Protein AF-A0A7S2BYJ6-F1 (afdb_monomer_lite)

Radius of gyration: 19.98 Å; chains: 1; bounding box: 46×33×55 Å

Organism: NCBI:txid327968

Secondary structure (DSSP, 8-state):
------------TTSS-STT----TTPPP--HHHHHHHT-------HHHHHHH-TTHHHHHHHHHHHHHHTTSSPPPPEEEEEEGGGHHHHHHHHHTTTSSSSEEEEEPP---GGG---

pLDDT: mean 81.28, std 13.58, range [45.84, 95.88]

Foldseek 3Di:
DDPDDDDDDPPQDQQAPPPPDDDGPPDDDDDVCCCPVVVDDDDDDDPVVVCVVPVPVVVVVVVVVVVCQVVVVDPPFDEPEEAEPVPVVVLVVVVVVPPPDPGDRYYDYPPDPCVPVPD

Structure (mmCIF, N/CA/C/O backbone):
data_AF-A0A7S2BYJ6-F1
#
_entry.id   AF-A0A7S2BYJ6-F1
#
loop_
_atom_site.group_PDB
_atom_site.id
_atom_site.type_symbol
_atom_site.label_atom_id
_atom_site.label_alt_id
_atom_site.label_comp_id
_atom_site.label_asym_id
_atom_site.label_entity_id
_atom_site.label_seq_id
_atom_site.pdbx_PDB_ins_code
_atom_site.Cartn_x
_atom_site.Cartn_y
_atom_site.Cartn_z
_atom_site.occupancy
_atom_site.B_iso_or_equiv
_atom_site.auth_seq_id
_atom_site.auth_comp_id
_atom_site.auth_asym_id
_atom_site.auth_atom_id
_atom_site.pdbx_PDB_model_num
ATOM 1 N N . GLY A 1 1 ? 24.596 12.640 -3.334 1.00 46.88 1 GLY A N 1
ATOM 2 C CA . GLY A 1 1 ? 23.524 12.196 -4.245 1.00 46.88 1 GLY A CA 1
ATOM 3 C C . GLY A 1 1 ? 22.526 11.370 -3.468 1.00 46.88 1 GLY A C 1
ATOM 4 O O . GLY A 1 1 ? 22.864 10.262 -3.075 1.00 46.88 1 GLY A O 1
ATOM 5 N N . GLY A 1 2 ? 21.348 11.919 -3.169 1.00 48.69 2 GLY A N 1
ATOM 6 C CA . GLY A 1 2 ? 20.303 11.180 -2.461 1.00 48.69 2 GLY A CA 1
ATOM 7 C C . GLY A 1 2 ? 19.632 10.180 -3.398 1.00 48.69 2 GLY A C 1
ATOM 8 O O . GLY A 1 2 ? 19.121 10.569 -4.445 1.00 48.69 2 GLY A O 1
ATOM 9 N N . ARG A 1 3 ? 19.629 8.895 -3.035 1.00 62.75 3 ARG A N 1
ATOM 10 C CA . ARG A 1 3 ? 18.754 7.894 -3.656 1.00 62.75 3 ARG A CA 1
ATOM 11 C C . ARG A 1 3 ? 17.354 8.099 -3.084 1.00 62.75 3 ARG A C 1
ATOM 13 O O . ARG A 1 3 ? 17.004 7.501 -2.073 1.00 62.75 3 ARG A O 1
ATOM 20 N N . LEU A 1 4 ? 16.594 9.016 -3.674 1.00 70.25 4 LEU A N 1
ATOM 21 C CA . LEU A 1 4 ? 15.208 9.243 -3.282 1.00 70.25 4 LEU A CA 1
ATOM 22 C C . LEU A 1 4 ? 14.350 8.105 -3.841 1.00 70.25 4 LEU A C 1
ATOM 24 O O . LEU A 1 4 ? 14.286 7.909 -5.054 1.00 70.25 4 LEU A O 1
ATOM 28 N N . LEU A 1 5 ? 13.700 7.354 -2.955 1.00 73.88 5 LEU A N 1
ATOM 29 C CA . LEU A 1 5 ? 12.648 6.417 -3.326 1.00 73.88 5 LEU A CA 1
ATOM 30 C C . LEU A 1 5 ? 11.315 7.161 -3.264 1.00 73.88 5 LEU A C 1
ATOM 32 O O . LEU A 1 5 ? 10.837 7.494 -2.182 1.00 73.88 5 LEU A O 1
ATOM 36 N N . ILE A 1 6 ? 10.715 7.416 -4.423 1.00 73.19 6 ILE A N 1
ATOM 37 C CA . ILE A 1 6 ? 9.359 7.958 -4.499 1.00 73.19 6 ILE A CA 1
ATOM 38 C C . ILE A 1 6 ? 8.403 6.774 -4.586 1.00 73.19 6 ILE A C 1
ATOM 40 O O . ILE A 1 6 ? 8.357 6.071 -5.595 1.00 73.19 6 ILE A O 1
ATOM 44 N N . VAL A 1 7 ? 7.642 6.551 -3.518 1.00 68.12 7 VAL A N 1
ATOM 45 C CA . VAL A 1 7 ? 6.585 5.539 -3.491 1.00 68.12 7 VAL A CA 1
ATOM 46 C C . VAL A 1 7 ? 5.271 6.223 -3.840 1.00 68.12 7 VAL A C 1
ATOM 48 O O . VAL A 1 7 ? 4.691 6.935 -3.027 1.00 68.12 7 VAL A O 1
ATOM 51 N N . GLY A 1 8 ? 4.812 6.026 -5.072 1.00 65.12 8 GLY A N 1
ATOM 52 C CA . GLY A 1 8 ? 3.487 6.450 -5.505 1.00 65.12 8 GLY A CA 1
ATOM 53 C C . GLY A 1 8 ? 2.508 5.286 -5.444 1.00 65.12 8 GLY A C 1
ATOM 54 O O . GLY A 1 8 ? 2.798 4.200 -5.947 1.00 65.12 8 GLY A O 1
ATOM 55 N N . TRP A 1 9 ? 1.320 5.513 -4.886 1.00 62.22 9 TRP A N 1
ATOM 56 C CA . TRP A 1 9 ? 0.195 4.625 -5.154 1.00 62.22 9 TRP A CA 1
ATOM 57 C C . TRP A 1 9 ? -0.348 5.004 -6.530 1.00 62.22 9 TRP A C 1
ATOM 59 O O . TRP A 1 9 ? -1.031 6.013 -6.682 1.00 62.22 9 TRP A O 1
ATOM 69 N N . ALA A 1 10 ? -0.054 4.201 -7.552 1.00 52.38 10 ALA A N 1
ATOM 70 C CA . ALA A 1 10 ? -0.825 4.266 -8.783 1.00 52.38 10 ALA A CA 1
ATOM 71 C C . ALA A 1 10 ? -2.214 3.723 -8.451 1.00 52.38 10 ALA A C 1
ATOM 73 O O . ALA A 1 10 ? -2.434 2.511 -8.449 1.00 52.38 10 ALA A O 1
ATOM 74 N N . ALA A 1 11 ? -3.146 4.596 -8.065 1.00 54.97 11 ALA A N 1
ATOM 75 C CA . ALA A 1 11 ? -4.541 4.247 -8.218 1.00 54.97 11 ALA A CA 1
ATOM 76 C C . ALA A 1 11 ? -4.678 3.964 -9.716 1.00 54.97 11 ALA A C 1
ATOM 78 O O . ALA A 1 11 ? -4.522 4.859 -10.542 1.00 54.97 11 ALA A O 1
ATOM 79 N N . THR A 1 12 ? -4.877 2.700 -10.074 1.00 56.34 12 THR A N 1
ATOM 80 C CA . THR A 1 12 ? -5.095 2.290 -11.457 1.00 56.34 12 THR A CA 1
ATOM 81 C C . THR A 1 12 ? -6.579 2.078 -11.789 1.00 56.34 12 THR A C 1
ATOM 83 O O . THR A 1 12 ? -6.854 1.227 -12.644 1.00 56.34 12 THR A O 1
ATOM 86 N N . PRO A 1 13 ? -7.576 2.784 -11.185 1.00 57.06 13 PRO A N 1
ATOM 87 C CA . PRO A 1 13 ? -8.917 2.679 -11.723 1.00 57.06 13 PRO A CA 1
ATOM 88 C C . PRO A 1 13 ? -8.858 3.189 -13.167 1.00 57.06 13 PRO A C 1
ATOM 90 O O . PRO A 1 13 ? -8.310 4.251 -13.451 1.00 57.06 13 PRO A O 1
ATOM 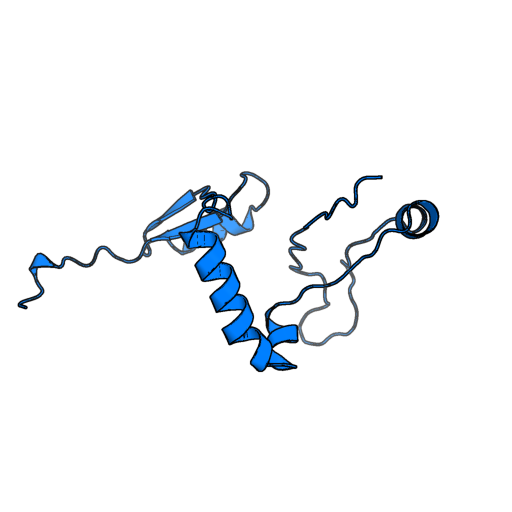93 N N . ASN A 1 14 ? -9.384 2.389 -14.091 1.00 62.09 14 ASN A N 1
ATOM 94 C CA . ASN A 1 14 ? -9.514 2.724 -15.511 1.00 62.09 14 ASN A CA 1
ATOM 95 C C . ASN A 1 14 ? -8.210 2.793 -16.335 1.00 62.09 14 ASN A C 1
ATOM 97 O O . ASN A 1 14 ? -8.253 3.310 -17.452 1.00 62.09 14 ASN A O 1
ATOM 101 N N . VAL A 1 15 ? -7.070 2.263 -15.858 1.00 69.31 15 VAL A N 1
ATOM 102 C CA . VAL A 1 15 ? -5.829 2.210 -16.670 1.00 69.31 15 VAL A CA 1
ATOM 103 C C . VAL A 1 15 ? -5.976 1.258 -17.852 1.00 69.31 15 VAL A C 1
ATOM 105 O O . VAL A 1 15 ? -5.673 1.641 -18.979 1.00 69.31 15 VAL A O 1
ATOM 108 N N . ALA A 1 16 ? -6.439 0.031 -17.606 1.00 69.25 16 ALA A N 1
ATOM 109 C CA . ALA A 1 16 ? -6.682 -0.961 -18.648 1.00 69.25 16 ALA A CA 1
ATOM 110 C C . ALA A 1 16 ? -8.071 -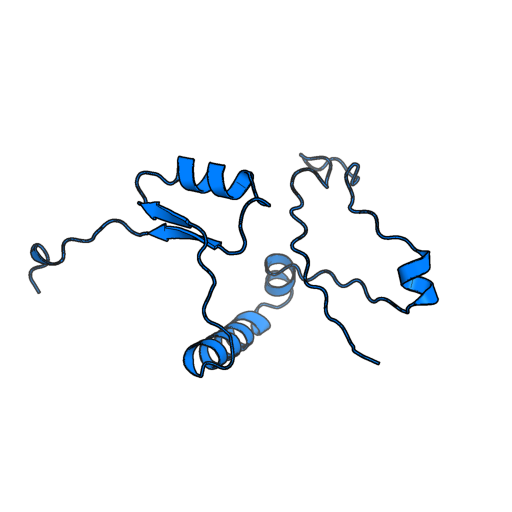0.767 -19.267 1.00 69.25 16 ALA A C 1
ATOM 112 O O . ALA A 1 16 ? -9.027 -0.424 -18.564 1.00 69.25 16 ALA A O 1
ATOM 113 N N . ARG A 1 17 ? -8.217 -1.055 -20.567 1.00 67.00 17 ARG A N 1
ATOM 114 C CA . ARG A 1 17 ? -9.554 -1.295 -21.124 1.00 67.00 17 ARG A CA 1
ATOM 115 C C . ARG A 1 17 ? -10.121 -2.534 -20.419 1.00 67.00 17 ARG A C 1
ATOM 117 O O . ARG A 1 17 ? -9.528 -3.608 -20.457 1.00 67.00 17 ARG A O 1
ATOM 124 N N . GLY A 1 18 ? -11.219 -2.367 -19.683 1.00 62.66 18 GLY A N 1
ATOM 125 C CA . GLY A 1 18 ? -11.830 -3.458 -18.918 1.00 62.66 18 GLY A CA 1
ATOM 126 C C . GLY A 1 18 ? -12.235 -4.655 -19.794 1.00 62.66 18 GLY A C 1
ATOM 127 O O . GLY A 1 18 ? -12.178 -4.604 -21.022 1.00 62.66 18 GLY A O 1
ATOM 128 N N . LYS A 1 19 ? -12.688 -5.745 -19.160 1.00 58.91 19 LYS A N 1
ATOM 129 C CA . LYS A 1 19 ? -13.237 -6.937 -19.848 1.00 58.91 19 LYS A CA 1
ATOM 130 C C . LYS A 1 19 ? -12.265 -7.621 -20.832 1.00 58.91 19 LYS A C 1
ATOM 132 O O . LYS A 1 19 ? -12.693 -8.171 -21.839 1.00 58.91 19 LYS A O 1
ATOM 137 N N . GLY A 1 20 ? -10.958 -7.579 -20.560 1.00 60.59 20 GLY A N 1
ATOM 138 C CA . GLY A 1 20 ? -9.947 -8.265 -21.381 1.00 60.59 20 GLY A CA 1
ATOM 139 C C . GLY A 1 20 ? -9.654 -7.595 -22.728 1.00 60.59 20 GLY A C 1
ATOM 140 O O . GLY A 1 20 ? -8.925 -8.149 -23.550 1.00 60.59 20 GLY A O 1
ATOM 141 N N . GLN A 1 21 ? -10.186 -6.394 -22.961 1.00 63.78 21 GLN A N 1
ATOM 142 C CA . GLN A 1 21 ? -9.832 -5.602 -24.128 1.00 63.78 21 GLN A CA 1
ATOM 143 C C . GLN A 1 21 ? -8.390 -5.106 -23.956 1.00 63.78 21 GLN A C 1
ATOM 145 O O . GLN A 1 21 ? -8.051 -4.436 -22.986 1.00 63.78 21 GLN A O 1
ATOM 150 N N . ARG A 1 22 ? -7.501 -5.484 -24.876 1.00 67.44 22 ARG A N 1
ATOM 151 C CA . ARG A 1 22 ? -6.080 -5.114 -24.809 1.00 67.44 22 ARG A CA 1
ATOM 152 C C . ARG A 1 22 ? -5.905 -3.584 -24.844 1.00 67.44 22 ARG A C 1
ATOM 154 O O . ARG A 1 22 ? -6.667 -2.876 -25.504 1.00 67.44 22 ARG A O 1
ATOM 161 N N . GLY A 1 23 ? -4.861 -3.092 -24.175 1.00 73.25 23 GLY A N 1
ATOM 162 C CA . GLY A 1 23 ? -4.450 -1.683 -24.184 1.00 73.25 23 GLY A CA 1
ATOM 163 C C . GLY A 1 23 ? -4.671 -0.946 -22.860 1.00 73.25 23 GLY A C 1
ATOM 164 O O . GLY A 1 23 ? -5.448 -1.372 -22.005 1.00 73.25 23 GLY A O 1
ATOM 165 N N . ALA A 1 24 ? -3.969 0.178 -22.708 1.00 76.25 24 ALA A N 1
ATOM 166 C CA . ALA A 1 24 ? -3.989 1.009 -21.507 1.00 76.25 24 ALA A CA 1
ATOM 167 C C . ALA A 1 24 ? -4.233 2.492 -21.865 1.00 76.25 24 ALA A C 1
ATOM 169 O O . ALA A 1 24 ? -3.287 3.280 -21.899 1.00 76.25 24 ALA A O 1
ATOM 170 N N . PRO A 1 25 ? -5.476 2.881 -22.214 1.00 75.44 25 PRO A N 1
ATOM 171 C CA . PRO A 1 25 ? -5.784 4.217 -22.736 1.00 75.44 25 PRO A CA 1
ATOM 172 C C . PRO A 1 25 ? -5.496 5.335 -21.729 1.00 75.44 25 PRO A C 1
ATOM 174 O O . PRO A 1 25 ? -5.147 6.438 -22.134 1.00 75.44 25 PRO A O 1
ATOM 177 N N . ASN A 1 26 ? -5.581 5.030 -20.432 1.00 75.38 26 ASN A N 1
ATOM 178 C CA . ASN A 1 26 ? -5.292 5.966 -19.346 1.00 75.38 26 ASN A CA 1
ATOM 179 C C . ASN A 1 26 ? -4.010 5.567 -18.603 1.00 75.38 26 ASN A C 1
ATOM 181 O O . ASN A 1 26 ? -3.939 5.653 -17.380 1.00 75.38 26 ASN A O 1
ATOM 185 N N . ALA A 1 27 ? -3.009 5.053 -19.326 1.00 77.88 27 ALA A N 1
ATOM 186 C CA . ALA A 1 27 ? -1.714 4.748 -18.734 1.00 77.88 27 ALA A CA 1
ATOM 187 C C . ALA A 1 27 ? -1.084 6.005 -18.121 1.00 77.88 27 ALA A C 1
ATOM 189 O O . ALA A 1 27 ? -1.069 7.077 -18.732 1.00 77.88 27 ALA A O 1
ATOM 190 N N . ASN A 1 28 ? -0.508 5.843 -16.930 1.00 77.38 28 ASN A N 1
ATOM 191 C CA . ASN A 1 28 ? 0.318 6.876 -16.322 1.00 77.38 28 ASN A CA 1
ATOM 192 C C . ASN A 1 28 ? 1.499 7.190 -17.249 1.00 77.38 28 ASN A C 1
ATOM 194 O O . ASN A 1 28 ? 2.185 6.282 -17.721 1.00 77.38 28 ASN A O 1
ATOM 198 N N . LYS A 1 29 ? 1.737 8.477 -17.504 1.00 81.88 29 LYS A N 1
ATOM 199 C CA . LYS A 1 29 ? 2.838 8.950 -18.349 1.00 81.88 29 LYS A CA 1
ATOM 200 C C . LYS A 1 29 ? 3.943 9.507 -17.466 1.00 81.88 29 LYS A C 1
ATOM 202 O O . LYS A 1 29 ? 3.672 10.288 -16.558 1.00 81.88 29 LYS A O 1
ATOM 207 N N . VAL A 1 30 ? 5.182 9.128 -17.755 1.00 83.19 30 VAL A N 1
ATOM 208 C CA . VAL A 1 30 ? 6.370 9.661 -17.081 1.00 83.19 30 VAL A CA 1
ATOM 209 C C . VAL A 1 30 ? 7.260 10.329 -18.130 1.00 83.19 30 VAL A C 1
ATOM 211 O O . VAL A 1 30 ? 7.481 9.727 -19.182 1.00 83.19 30 VAL A O 1
ATOM 214 N N . PRO A 1 31 ? 7.768 11.552 -17.890 1.00 87.81 31 PRO A N 1
ATOM 215 C CA . PRO A 1 31 ? 8.652 12.224 -18.836 1.00 87.81 31 PRO A CA 1
ATOM 216 C C . PRO A 1 31 ? 9.951 11.438 -19.073 1.00 87.81 31 PRO A C 1
ATOM 218 O O . PRO A 1 31 ? 10.742 11.218 -18.154 1.00 87.81 31 PRO A O 1
ATOM 221 N N . THR A 1 32 ? 10.197 11.032 -20.320 1.00 90.62 32 THR A N 1
ATOM 222 C CA . THR A 1 32 ? 11.360 10.211 -20.703 1.00 90.62 32 THR A CA 1
ATOM 223 C C . THR A 1 32 ? 12.690 10.916 -20.440 1.00 90.62 32 THR A C 1
ATOM 225 O O . THR A 1 32 ? 13.673 10.273 -20.078 1.00 90.62 32 THR A O 1
ATOM 228 N N . ASN A 1 33 ? 12.730 12.244 -20.562 1.00 92.19 33 ASN A N 1
ATOM 229 C CA . ASN A 1 33 ? 13.921 13.033 -20.256 1.00 92.19 33 ASN A CA 1
ATOM 230 C C . ASN A 1 33 ? 14.349 12.886 -18.788 1.00 92.19 33 ASN A C 1
ATOM 232 O O . ASN A 1 33 ? 15.541 12.785 -18.524 1.00 92.19 33 ASN A O 1
ATOM 236 N N . LEU A 1 34 ? 13.411 12.808 -17.838 1.00 85.69 34 LEU A N 1
ATOM 237 C CA . LEU A 1 34 ? 13.742 12.572 -16.431 1.00 85.69 34 LEU A CA 1
ATOM 238 C C . LEU A 1 34 ? 14.328 11.174 -16.232 1.00 85.69 34 LEU A C 1
ATOM 240 O O . LEU A 1 34 ? 15.320 11.027 -15.524 1.00 85.69 34 LEU A O 1
ATOM 244 N N . VAL A 1 35 ? 13.771 10.164 -16.904 1.00 89.12 35 VAL A N 1
ATOM 245 C CA . VAL A 1 35 ? 14.302 8.794 -16.863 1.00 89.12 35 VAL A CA 1
ATOM 246 C C . VAL A 1 35 ? 15.740 8.753 -17.374 1.00 89.12 35 VAL A C 1
ATOM 248 O O . VAL A 1 35 ? 16.614 8.251 -16.675 1.00 89.12 35 VAL A O 1
ATOM 251 N N . MET A 1 36 ? 16.009 9.341 -18.542 1.00 91.88 36 MET A N 1
ATOM 252 C CA . MET A 1 36 ? 17.330 9.279 -19.174 1.00 91.88 36 MET A CA 1
ATOM 253 C C . MET A 1 36 ? 18.354 10.206 -18.511 1.00 91.88 36 MET A C 1
ATOM 255 O O . MET A 1 36 ? 19.437 9.769 -18.140 1.00 91.88 36 MET A O 1
ATOM 259 N N . MET A 1 37 ? 18.022 11.486 -18.327 1.00 91.50 37 MET A N 1
ATOM 260 C CA . MET A 1 37 ? 18.981 12.492 -17.853 1.00 91.50 37 MET A CA 1
ATOM 261 C C . MET A 1 37 ? 19.259 12.393 -16.353 1.00 91.50 37 MET A C 1
ATOM 263 O O . MET A 1 37 ? 20.311 12.840 -15.901 1.00 91.50 37 MET A O 1
ATOM 267 N N . LYS A 1 38 ? 18.310 11.871 -15.561 1.00 86.94 38 LYS A N 1
ATOM 268 C CA . LYS A 1 38 ? 18.476 11.682 -14.109 1.00 86.94 38 LYS A CA 1
ATOM 269 C C . LYS A 1 38 ? 18.660 10.219 -13.710 1.00 86.94 38 LYS A C 1
ATOM 271 O O . LYS A 1 38 ? 18.817 9.956 -12.522 1.00 86.94 38 LYS A O 1
ATOM 276 N N . GLY A 1 39 ? 18.656 9.290 -14.671 1.00 87.00 39 GLY A N 1
ATOM 277 C CA . GLY A 1 39 ? 18.824 7.860 -14.410 1.00 87.00 39 GLY A CA 1
ATOM 278 C C . GLY A 1 39 ? 17.751 7.302 -13.474 1.00 87.00 39 GLY A C 1
ATOM 279 O O . GLY A 1 39 ? 18.075 6.577 -12.537 1.00 87.00 39 GLY A O 1
ATOM 280 N N . LEU A 1 40 ? 16.481 7.686 -13.659 1.00 86.81 40 LEU A N 1
ATOM 281 C CA . LEU A 1 40 ? 15.398 7.205 -12.793 1.00 86.81 40 LEU A CA 1
ATOM 282 C C . LEU A 1 40 ? 15.058 5.747 -13.105 1.00 86.81 40 LEU A C 1
ATOM 284 O O . LEU A 1 40 ? 14.865 5.375 -14.259 1.00 86.81 40 LEU A O 1
ATOM 288 N N . HIS A 1 41 ? 14.909 4.937 -12.059 1.00 87.12 41 HIS A N 1
ATOM 289 C CA . HIS A 1 41 ? 14.433 3.561 -12.170 1.00 87.12 41 HIS A CA 1
ATOM 290 C C . HIS A 1 41 ? 12.942 3.516 -11.829 1.00 87.12 41 HIS A C 1
ATOM 292 O O . HIS A 1 41 ? 12.542 3.902 -10.731 1.00 87.12 41 HIS A O 1
ATOM 298 N N . ILE A 1 42 ? 12.120 3.022 -12.756 1.00 85.00 42 ILE A N 1
ATOM 299 C CA . ILE A 1 42 ? 10.682 2.830 -12.544 1.00 85.00 42 ILE A CA 1
ATOM 300 C C . ILE A 1 42 ? 10.437 1.339 -12.336 1.00 85.00 42 ILE A C 1
ATOM 302 O O . ILE A 1 42 ? 10.626 0.541 -13.250 1.00 85.00 42 ILE A O 1
ATOM 306 N N . ILE A 1 43 ? 10.026 0.964 -11.125 1.00 85.19 43 ILE A N 1
ATOM 307 C CA . ILE A 1 43 ? 9.823 -0.433 -10.732 1.00 85.19 43 ILE A CA 1
ATOM 308 C C . ILE A 1 43 ? 8.372 -0.613 -10.290 1.00 85.19 43 ILE A C 1
ATOM 310 O O . ILE A 1 43 ? 7.898 0.075 -9.388 1.00 85.19 43 ILE A O 1
ATOM 314 N N . GLY A 1 44 ? 7.664 -1.555 -10.913 1.00 82.06 44 GLY A N 1
ATOM 315 C CA . GLY A 1 44 ? 6.360 -2.000 -10.427 1.00 82.06 44 GLY A CA 1
ATOM 316 C C . GLY A 1 44 ? 6.521 -2.944 -9.234 1.00 82.06 44 GLY A C 1
ATOM 317 O O . GLY A 1 44 ? 7.305 -3.885 -9.303 1.00 82.06 44 GLY A O 1
ATOM 318 N N . CYS A 1 45 ? 5.754 -2.732 -8.161 1.00 83.12 45 CYS A N 1
ATOM 319 C CA . CYS A 1 45 ? 5.745 -3.615 -6.985 1.00 83.12 45 CYS A CA 1
ATOM 320 C C . CYS A 1 45 ? 4.333 -4.169 -6.683 1.00 83.12 45 CYS A C 1
ATOM 322 O O . CYS A 1 45 ? 3.739 -3.852 -5.651 1.00 83.12 45 CYS A O 1
ATOM 324 N N . PRO A 1 46 ? 3.732 -4.966 -7.589 1.00 83.44 46 PRO A N 1
ATOM 325 C CA . PRO A 1 46 ? 2.430 -5.579 -7.348 1.00 83.44 46 PRO A CA 1
ATOM 326 C C . PRO A 1 46 ? 2.551 -6.725 -6.337 1.00 83.44 46 PRO A C 1
ATOM 328 O O . PRO A 1 46 ? 3.125 -7.776 -6.641 1.00 83.44 46 PRO A O 1
ATOM 331 N N . ALA A 1 47 ? 1.970 -6.544 -5.149 1.00 85.12 47 ALA A N 1
ATOM 332 C CA . ALA A 1 47 ? 2.015 -7.546 -4.085 1.00 85.12 47 ALA A CA 1
ATOM 333 C C . ALA A 1 47 ? 1.438 -8.897 -4.544 1.00 85.12 47 ALA A C 1
ATOM 335 O O . ALA A 1 47 ? 2.147 -9.894 -4.498 1.00 85.12 47 ALA A O 1
ATOM 336 N N . VAL A 1 48 ? 0.208 -8.911 -5.075 1.00 85.06 48 VAL A N 1
ATOM 337 C CA . VAL A 1 48 ? -0.497 -10.144 -5.489 1.00 85.06 48 VAL A CA 1
ATOM 338 C C . VAL A 1 48 ? 0.251 -10.910 -6.580 1.00 85.06 48 VAL A C 1
ATOM 340 O O . VAL A 1 48 ? 0.366 -12.129 -6.513 1.00 85.06 48 VAL A O 1
ATOM 343 N N . ILE A 1 49 ? 0.778 -10.208 -7.585 1.00 84.56 49 ILE A N 1
ATOM 344 C CA . ILE A 1 49 ? 1.517 -10.849 -8.679 1.00 84.56 49 ILE A CA 1
ATOM 345 C C . ILE A 1 49 ? 2.792 -11.485 -8.118 1.00 84.56 49 ILE A C 1
ATOM 347 O O . ILE A 1 49 ? 3.023 -12.673 -8.325 1.00 84.56 49 ILE A O 1
ATOM 351 N N . SER A 1 50 ? 3.570 -10.727 -7.338 1.00 86.69 50 SER A N 1
ATOM 352 C CA . SER A 1 50 ? 4.829 -11.211 -6.755 1.00 86.69 50 SER A CA 1
ATOM 353 C C . SER A 1 50 ? 4.620 -12.456 -5.891 1.00 86.69 50 SER A C 1
ATOM 355 O O . SER A 1 50 ? 5.366 -13.421 -6.011 1.00 86.69 50 SER A O 1
ATOM 357 N N . THR A 1 51 ? 3.584 -12.457 -5.049 1.00 91.25 51 THR A N 1
ATOM 358 C CA . THR A 1 51 ? 3.294 -13.575 -4.138 1.00 91.25 51 THR A CA 1
ATOM 359 C C . THR A 1 51 ? 2.657 -14.774 -4.835 1.00 91.25 51 THR A C 1
ATOM 361 O O . THR A 1 51 ? 2.717 -15.882 -4.307 1.00 91.25 51 THR A O 1
ATOM 364 N N . THR A 1 52 ? 2.061 -14.582 -6.016 1.00 91.81 52 THR A N 1
ATOM 365 C CA . THR A 1 52 ? 1.559 -15.685 -6.847 1.00 91.81 52 THR A CA 1
ATOM 366 C C . THR A 1 52 ? 2.710 -16.442 -7.509 1.00 91.81 52 THR A C 1
ATOM 368 O O . THR A 1 52 ? 2.689 -17.670 -7.522 1.00 91.81 52 THR A O 1
ATOM 371 N N . PHE A 1 53 ? 3.713 -15.724 -8.028 1.00 91.62 53 PHE A N 1
ATOM 372 C CA . PHE A 1 53 ? 4.891 -16.325 -8.665 1.00 91.62 53 PHE A CA 1
ATOM 373 C C . PHE A 1 53 ? 5.833 -16.994 -7.663 1.00 91.62 53 PHE A C 1
ATOM 375 O O . PHE A 1 53 ? 6.360 -18.066 -7.945 1.00 91.62 53 PHE A O 1
ATOM 382 N N . ASP A 1 54 ? 6.025 -16.387 -6.493 1.00 92.50 54 ASP A N 1
ATOM 383 C CA . ASP A 1 54 ? 6.848 -16.951 -5.430 1.00 92.50 54 ASP A CA 1
ATOM 384 C C . ASP A 1 54 ? 6.138 -16.806 -4.082 1.00 92.50 54 ASP A C 1
ATOM 386 O O . ASP A 1 54 ? 6.130 -15.746 -3.454 1.00 92.50 54 ASP A O 1
ATOM 390 N N . LYS A 1 55 ? 5.541 -17.905 -3.616 1.00 93.38 55 LYS A N 1
ATOM 391 C CA . LYS A 1 55 ? 4.840 -17.944 -2.326 1.00 93.38 55 LYS A CA 1
ATOM 392 C C . LYS A 1 55 ? 5.798 -17.883 -1.133 1.00 93.38 55 LYS A C 1
ATOM 394 O O . LYS A 1 55 ? 5.380 -17.476 -0.048 1.00 93.38 55 LYS A O 1
ATOM 399 N N . SER A 1 56 ? 7.070 -18.251 -1.313 1.00 94.38 56 SER A N 1
ATOM 400 C CA . SER A 1 56 ? 8.058 -18.312 -0.227 1.00 94.38 56 SER A CA 1
ATOM 401 C C . SER A 1 56 ? 8.410 -16.930 0.334 1.00 94.38 56 SER A C 1
ATOM 403 O O . SER A 1 56 ? 8.850 -16.812 1.478 1.00 94.38 56 SER A O 1
ATOM 405 N N . ILE A 1 57 ? 8.145 -15.860 -0.424 1.00 92.69 57 ILE A N 1
ATOM 406 C CA . ILE A 1 57 ? 8.409 -14.488 0.022 1.00 92.69 57 ILE A CA 1
ATOM 407 C C . ILE A 1 57 ? 7.430 -14.013 1.101 1.00 92.69 57 ILE A C 1
ATOM 409 O O . ILE A 1 57 ? 7.763 -13.090 1.844 1.00 92.69 57 ILE A O 1
ATOM 413 N N . VAL A 1 58 ? 6.226 -14.595 1.187 1.00 92.69 58 VAL A N 1
ATOM 414 C CA . VAL A 1 58 ? 5.163 -14.103 2.079 1.00 92.69 58 VAL A CA 1
ATOM 415 C C . VAL A 1 58 ? 5.546 -14.255 3.553 1.00 92.69 58 VAL A C 1
ATOM 417 O O . VAL A 1 58 ? 5.549 -13.234 4.246 1.00 92.69 58 VAL A O 1
ATOM 420 N N . PRO A 1 59 ? 5.930 -15.451 4.052 1.00 95.50 59 PRO A N 1
ATOM 421 C CA . PRO A 1 59 ? 6.254 -15.616 5.468 1.00 95.50 59 PRO A CA 1
ATOM 422 C C . PRO A 1 59 ? 7.423 -14.731 5.903 1.00 95.50 59 PRO A C 1
ATOM 424 O O . PRO A 1 59 ? 7.359 -14.090 6.950 1.00 95.50 59 PRO A O 1
ATOM 427 N N . ARG A 1 60 ? 8.465 -14.633 5.066 1.00 93.94 60 ARG A N 1
ATOM 428 C CA . ARG A 1 60 ? 9.639 -13.797 5.340 1.00 93.94 60 ARG A CA 1
ATOM 429 C C . ARG A 1 60 ? 9.267 -12.319 5.455 1.00 93.94 60 ARG A C 1
ATOM 431 O O . ARG A 1 60 ? 9.590 -11.689 6.452 1.00 93.94 60 ARG A O 1
ATOM 438 N N . ARG A 1 61 ? 8.551 -11.773 4.466 1.00 92.94 61 ARG A N 1
ATOM 439 C CA . ARG A 1 61 ? 8.174 -10.350 4.456 1.00 92.94 61 ARG A CA 1
ATOM 440 C C . ARG A 1 61 ? 7.234 -9.994 5.603 1.00 92.94 61 ARG A C 1
ATOM 442 O O . ARG A 1 61 ? 7.375 -8.924 6.182 1.00 92.94 61 ARG A O 1
ATOM 449 N N . LEU A 1 62 ? 6.289 -10.874 5.937 1.00 94.19 62 LEU A N 1
ATOM 450 C CA . LEU A 1 62 ? 5.398 -10.657 7.078 1.00 94.19 62 LEU A CA 1
ATOM 451 C C . LEU A 1 62 ? 6.164 -10.655 8.400 1.00 94.19 62 LEU A C 1
ATOM 453 O O . LEU A 1 62 ? 5.890 -9.799 9.237 1.00 94.19 62 LEU A O 1
ATOM 457 N N . LYS A 1 63 ? 7.141 -11.556 8.568 1.00 95.88 63 LYS A N 1
ATOM 458 C CA . LYS A 1 63 ? 8.017 -11.568 9.744 1.00 95.88 63 LYS A CA 1
ATOM 459 C C . LYS A 1 63 ? 8.772 -10.245 9.886 1.00 95.88 63 LYS A C 1
ATOM 461 O O . LYS A 1 63 ? 8.700 -9.632 10.946 1.00 95.88 63 LYS A O 1
ATOM 466 N N . ASP A 1 64 ? 9.417 -9.786 8.814 1.00 94.62 64 ASP A N 1
ATOM 467 C CA . ASP A 1 64 ? 10.185 -8.535 8.816 1.00 94.62 64 ASP A CA 1
ATOM 468 C C . ASP A 1 64 ? 9.286 -7.326 9.149 1.00 94.62 64 ASP A C 1
ATOM 470 O O . ASP A 1 64 ? 9.611 -6.519 10.018 1.00 94.62 64 ASP A O 1
ATOM 474 N N . LEU A 1 65 ? 8.106 -7.225 8.520 1.00 92.25 65 LEU A N 1
ATOM 475 C CA . LEU A 1 65 ? 7.140 -6.149 8.785 1.00 92.25 65 LEU A CA 1
ATOM 476 C C . LEU A 1 65 ? 6.629 -6.164 10.226 1.00 92.25 65 LEU A C 1
ATOM 478 O O . LEU A 1 65 ? 6.488 -5.107 10.846 1.00 92.25 65 LEU A O 1
ATOM 482 N N . HIS A 1 66 ? 6.336 -7.352 10.751 1.00 93.88 66 HIS A N 1
ATOM 483 C CA . HIS A 1 66 ? 5.888 -7.520 12.124 1.00 93.88 66 HIS A CA 1
ATOM 484 C C . HIS A 1 66 ? 6.972 -7.054 13.097 1.00 93.88 66 HIS A C 1
ATOM 486 O O .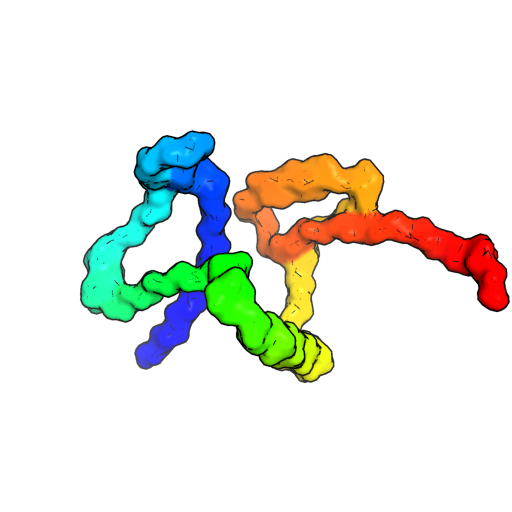 HIS A 1 66 ? 6.692 -6.223 13.960 1.00 93.88 66 HIS A O 1
ATOM 492 N N . GLU A 1 67 ? 8.214 -7.502 12.910 1.00 95.81 67 GLU A N 1
ATOM 493 C CA . GLU A 1 67 ? 9.356 -7.076 13.719 1.00 95.81 67 GLU A CA 1
ATOM 494 C C . GLU A 1 67 ? 9.542 -5.556 13.672 1.00 95.81 67 GLU A C 1
ATOM 496 O O . GLU A 1 67 ? 9.639 -4.909 14.715 1.00 95.81 67 GLU A O 1
ATOM 501 N N . TRP A 1 68 ? 9.548 -4.952 12.482 1.00 95.56 68 TRP A N 1
ATOM 502 C CA . TRP A 1 68 ? 9.785 -3.514 12.347 1.00 95.56 68 TRP A CA 1
ATOM 503 C C . TRP A 1 68 ? 8.663 -2.662 12.941 1.00 95.56 68 TRP A C 1
ATOM 505 O O . TRP A 1 68 ? 8.929 -1.579 13.458 1.00 95.56 68 TRP A O 1
ATOM 515 N N . THR A 1 69 ? 7.426 -3.157 12.906 1.00 92.88 69 THR A N 1
ATOM 516 C CA . THR A 1 69 ? 6.277 -2.479 13.517 1.00 92.88 69 THR A CA 1
ATOM 517 C C . THR A 1 69 ? 6.362 -2.526 15.043 1.00 92.88 69 THR A C 1
ATOM 519 O O . THR A 1 69 ? 6.201 -1.499 15.694 1.00 92.88 69 THR A O 1
ATOM 522 N N . HIS A 1 70 ? 6.672 -3.689 15.624 1.00 91.94 70 HIS A N 1
ATOM 523 C CA . HIS A 1 70 ? 6.726 -3.860 17.084 1.00 91.94 70 HIS A CA 1
ATOM 524 C C . HIS A 1 70 ? 7.970 -3.231 17.715 1.00 91.94 70 HIS A C 1
ATOM 526 O O . HIS A 1 70 ? 7.915 -2.760 18.845 1.00 91.94 70 HIS A O 1
ATOM 532 N N . SER A 1 71 ? 9.084 -3.187 16.983 1.00 95.44 71 SER A N 1
ATOM 533 C CA . SER A 1 71 ? 10.318 -2.532 17.436 1.00 95.44 71 SER A CA 1
ATOM 534 C C . SER A 1 71 ? 10.304 -1.007 17.281 1.00 95.44 71 SER A C 1
ATOM 536 O O . SER A 1 71 ? 11.273 -0.355 17.660 1.00 95.44 71 SER A O 1
ATOM 538 N N . GLY A 1 72 ? 9.251 -0.425 16.692 1.00 93.19 72 GLY A N 1
ATOM 539 C CA . GLY A 1 72 ? 9.177 1.015 16.423 1.00 93.19 72 GLY A CA 1
ATOM 540 C C . GLY A 1 72 ? 10.116 1.497 15.310 1.00 93.19 72 GLY A C 1
ATOM 541 O O . GLY A 1 72 ? 10.321 2.699 15.153 1.00 93.19 72 GLY A O 1
ATOM 542 N N . ARG A 1 73 ? 10.692 0.580 14.518 1.00 93.62 73 ARG A N 1
ATOM 543 C CA . ARG A 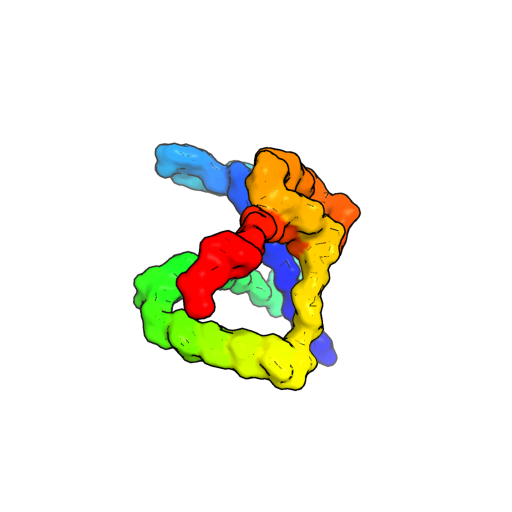1 73 ? 11.518 0.914 13.341 1.00 93.62 73 ARG A CA 1
ATOM 544 C C . ARG A 1 73 ? 10.684 1.472 12.190 1.00 93.62 73 ARG A C 1
ATOM 546 O O . ARG A 1 73 ? 11.226 2.154 11.323 1.00 93.62 73 ARG A O 1
ATOM 553 N N . LEU A 1 74 ? 9.385 1.173 12.173 1.00 89.81 74 LEU A N 1
ATOM 554 C CA . LEU A 1 74 ? 8.409 1.823 11.308 1.00 89.81 74 LEU A CA 1
ATOM 555 C C . LEU A 1 74 ? 7.588 2.838 12.111 1.00 89.81 74 LEU A C 1
ATOM 557 O O . LEU A 1 74 ? 7.204 2.543 13.245 1.00 89.81 74 LEU A O 1
ATOM 561 N N . PRO A 1 75 ? 7.271 4.008 11.528 1.00 88.56 75 PRO A N 1
ATOM 562 C CA . PRO A 1 75 ? 6.312 4.916 12.135 1.00 88.56 75 PRO A CA 1
ATOM 563 C C . PRO A 1 75 ? 4.940 4.231 12.248 1.00 88.56 75 PRO A C 1
ATOM 565 O O . PRO A 1 75 ? 4.600 3.386 11.409 1.00 88.56 75 PRO A O 1
ATOM 568 N N . PRO A 1 76 ? 4.126 4.598 13.251 1.00 86.88 76 PRO A N 1
ATOM 569 C CA . PRO A 1 76 ? 2.781 4.062 13.368 1.00 86.88 76 PRO A CA 1
ATOM 570 C C . PRO A 1 76 ? 1.947 4.424 12.126 1.00 86.88 76 PRO A C 1
ATOM 572 O O . PRO A 1 76 ? 2.153 5.487 11.531 1.00 86.88 76 PRO A O 1
ATOM 575 N N . PRO A 1 77 ? 0.977 3.579 11.732 1.00 86.94 77 PRO A N 1
ATOM 576 C CA . PRO A 1 77 ? 0.111 3.876 10.601 1.00 86.94 77 PRO A CA 1
ATOM 577 C C . PRO A 1 77 ? -0.649 5.188 10.818 1.00 86.94 77 PRO A C 1
ATOM 579 O O . PRO A 1 77 ? -1.347 5.358 11.819 1.00 86.94 77 PRO A O 1
ATOM 582 N N . THR A 1 78 ? -0.573 6.105 9.856 1.00 90.12 78 THR A N 1
ATOM 583 C CA . THR A 1 78 ? -1.409 7.309 9.861 1.00 90.12 78 THR A CA 1
ATOM 584 C C . THR A 1 78 ? -2.837 6.930 9.480 1.00 90.12 78 THR A C 1
ATOM 586 O O . THR A 1 78 ? -3.087 6.452 8.370 1.00 90.12 78 THR A O 1
ATOM 589 N N . VAL A 1 79 ? -3.783 7.132 10.396 1.00 91.38 79 VAL A N 1
ATOM 590 C CA . VAL A 1 79 ? -5.217 6.914 10.164 1.00 91.38 79 VAL A CA 1
ATOM 591 C C . VAL A 1 79 ? -5.881 8.267 9.950 1.00 91.38 79 VAL A C 1
ATOM 593 O O . VAL A 1 79 ? -5.925 9.068 10.879 1.00 91.38 79 VAL A O 1
ATOM 596 N N . ALA A 1 80 ? -6.397 8.493 8.743 1.00 90.50 80 ALA A N 1
ATOM 597 C CA . ALA A 1 80 ? -7.087 9.725 8.371 1.00 90.50 80 ALA A CA 1
ATOM 598 C C . ALA A 1 80 ? -8.534 9.723 8.884 1.00 90.50 80 ALA A C 1
ATOM 600 O O . ALA A 1 80 ? -8.976 10.651 9.550 1.00 90.50 80 ALA A O 1
ATOM 601 N N . SER A 1 81 ? -9.258 8.625 8.655 1.00 91.25 81 SER A N 1
ATOM 602 C CA . SER A 1 81 ? -10.677 8.513 9.002 1.00 91.25 81 SER A CA 1
ATOM 603 C C . SER A 1 81 ? -11.030 7.129 9.534 1.00 91.25 81 SER A C 1
ATOM 605 O O . SER A 1 81 ? -10.441 6.119 9.139 1.00 91.25 81 SER A O 1
ATOM 607 N N . ARG A 1 82 ? -11.995 7.089 10.459 1.00 93.62 82 ARG A N 1
ATOM 608 C CA . ARG A 1 82 ? -12.501 5.873 11.104 1.00 93.62 82 ARG A CA 1
ATOM 609 C C . ARG A 1 82 ? -14.011 5.808 10.929 1.00 93.62 82 ARG A C 1
ATOM 611 O O . ARG A 1 82 ? -14.695 6.777 11.237 1.00 93.62 82 ARG A O 1
ATOM 618 N N . PHE A 1 83 ? -14.514 4.665 10.483 1.00 94.12 83 PHE A N 1
ATOM 619 C CA . PHE A 1 83 ? -15.944 4.415 10.314 1.00 94.12 83 PHE A CA 1
ATOM 620 C C . PHE A 1 83 ? -16.345 3.139 11.062 1.00 94.12 83 PHE A C 1
ATOM 622 O O . PHE A 1 83 ? -15.541 2.205 11.130 1.00 94.12 83 PHE A O 1
ATOM 629 N N . PRO A 1 84 ? -17.564 3.049 11.614 1.00 95.25 84 PRO A N 1
ATOM 630 C CA . PRO A 1 84 ? -18.092 1.777 12.096 1.00 95.25 84 PRO A CA 1
ATOM 631 C C . PRO A 1 84 ? -18.355 0.823 10.921 1.00 95.25 84 PRO A C 1
ATOM 633 O O . PRO A 1 84 ? -18.621 1.268 9.802 1.00 95.25 84 PRO A O 1
ATOM 636 N N . LEU A 1 85 ? -18.346 -0.493 11.169 1.00 94.38 85 LEU A N 1
ATOM 637 C CA . LEU A 1 85 ? -18.659 -1.491 10.134 1.00 94.38 85 LEU A CA 1
ATOM 638 C C . LEU A 1 85 ? -20.024 -1.262 9.467 1.00 94.38 85 LEU A C 1
ATOM 640 O O . LEU A 1 85 ? -20.166 -1.485 8.265 1.00 94.38 85 LEU A O 1
ATOM 644 N N . SER A 1 86 ? -21.008 -0.769 10.223 1.00 94.56 86 SER A N 1
ATOM 645 C CA . SER A 1 86 ? -22.342 -0.432 9.712 1.00 94.56 86 SER A CA 1
ATOM 646 C C . SER A 1 86 ? -22.327 0.639 8.617 1.00 94.56 86 SER A C 1
ATOM 648 O O . SER A 1 86 ? -23.246 0.680 7.802 1.00 94.56 86 SER A O 1
ATOM 650 N N . ASP A 1 87 ? -21.276 1.461 8.547 1.00 95.25 87 ASP A N 1
ATOM 651 C CA . ASP A 1 87 ? -21.146 2.571 7.601 1.00 95.25 87 ASP A CA 1
ATOM 652 C C . ASP A 1 87 ? -20.029 2.356 6.561 1.00 95.25 87 ASP A C 1
ATOM 654 O O . ASP A 1 87 ? -19.407 3.285 6.037 1.00 95.25 87 ASP A O 1
ATOM 658 N N . VAL A 1 88 ? -19.776 1.092 6.209 1.00 94.62 88 VAL A N 1
ATOM 659 C CA . VAL A 1 88 ? -18.755 0.714 5.217 1.00 94.62 88 VAL A CA 1
ATOM 660 C C . VAL A 1 88 ? -18.927 1.434 3.872 1.00 94.62 88 VAL A C 1
ATOM 662 O O . VAL A 1 88 ? -17.944 1.755 3.204 1.00 94.62 88 VAL A O 1
ATOM 665 N N . LYS A 1 89 ? -20.166 1.738 3.462 1.00 94.12 89 LYS A N 1
ATOM 666 C CA . LYS A 1 89 ? -20.432 2.445 2.199 1.00 94.12 89 LYS A CA 1
ATOM 667 C C . LYS A 1 89 ? -19.867 3.863 2.223 1.00 94.12 89 LYS A C 1
ATOM 669 O O . LYS A 1 89 ? -19.288 4.293 1.225 1.00 94.12 89 LYS A O 1
ATOM 674 N N . SER A 1 90 ? -20.014 4.577 3.334 1.00 93.06 90 SER A N 1
ATOM 675 C CA . SER A 1 90 ? -19.461 5.925 3.475 1.00 93.06 90 SER A CA 1
ATOM 676 C C . SER A 1 90 ? -17.943 5.884 3.586 1.00 93.06 90 SER A C 1
ATOM 678 O O . SER A 1 90 ? -17.281 6.678 2.923 1.00 93.06 90 SER A O 1
ATOM 680 N N . ALA A 1 91 ? -17.384 4.885 4.277 1.00 92.44 91 ALA A N 1
ATOM 681 C CA . ALA A 1 91 ? -15.939 4.652 4.310 1.00 92.44 91 ALA A CA 1
ATOM 682 C C . ALA A 1 91 ? -15.344 4.456 2.902 1.00 92.44 91 ALA A C 1
ATOM 684 O O . ALA A 1 91 ? -14.321 5.048 2.557 1.00 92.44 91 ALA A O 1
ATOM 685 N N . LEU A 1 92 ? -16.006 3.662 2.050 1.00 90.62 92 LEU A N 1
ATOM 686 C CA . LEU A 1 92 ? -15.581 3.443 0.665 1.00 90.62 92 LEU A CA 1
ATOM 687 C C . LEU A 1 92 ? -15.680 4.714 -0.184 1.00 90.62 92 LEU A C 1
ATOM 689 O O . LEU A 1 92 ? -14.773 4.981 -0.970 1.00 90.62 92 LEU A O 1
ATOM 693 N N . ARG A 1 93 ? -16.744 5.513 -0.025 1.00 89.31 93 ARG A N 1
ATOM 694 C CA . ARG A 1 93 ? -16.873 6.809 -0.715 1.00 89.31 93 ARG A CA 1
ATOM 695 C C . ARG A 1 93 ? -15.776 7.775 -0.283 1.00 89.31 93 ARG A C 1
ATOM 697 O O . ARG A 1 93 ? -15.108 8.336 -1.145 1.00 89.31 93 ARG A O 1
ATOM 704 N N . ALA A 1 94 ? -15.533 7.897 1.022 1.00 87.69 94 ALA A N 1
ATOM 705 C CA . ALA A 1 94 ? -14.448 8.709 1.565 1.00 87.69 94 ALA A CA 1
ATOM 706 C C . ALA A 1 94 ? -13.090 8.290 0.980 1.00 87.69 94 ALA A C 1
ATOM 708 O O . ALA A 1 94 ? -12.327 9.133 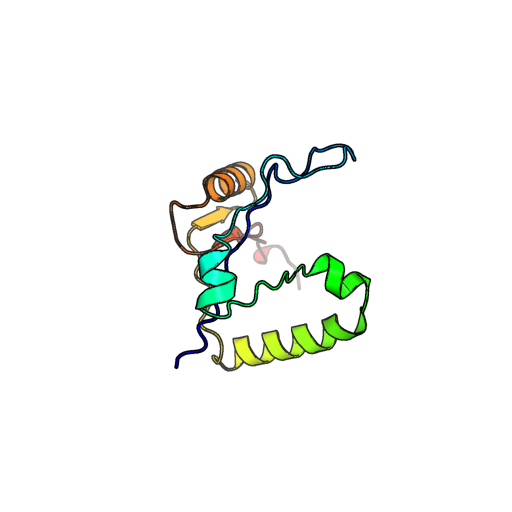0.518 1.00 87.69 94 ALA A O 1
ATOM 709 N N . ARG A 1 95 ? -12.824 6.979 0.891 1.00 85.62 95 ARG A N 1
ATOM 710 C CA . ARG A 1 95 ? -11.595 6.462 0.277 1.00 85.62 95 ARG A CA 1
ATOM 711 C C . ARG A 1 95 ? -11.525 6.698 -1.235 1.00 85.62 95 ARG A C 1
ATOM 713 O O . ARG A 1 95 ? -10.430 6.909 -1.748 1.00 85.62 95 ARG A O 1
ATOM 720 N N . MET A 1 96 ? -12.650 6.634 -1.948 1.00 78.75 96 MET A N 1
ATOM 721 C CA . MET A 1 96 ? -12.717 6.855 -3.399 1.00 78.75 96 MET A CA 1
ATOM 722 C C . MET A 1 96 ? -12.374 8.300 -3.775 1.00 78.75 96 MET A C 1
ATOM 724 O O . MET A 1 96 ? -11.746 8.533 -4.803 1.00 78.75 96 MET A O 1
ATOM 728 N N . HIS A 1 97 ? -12.705 9.266 -2.919 1.00 74.56 97 HIS A N 1
ATOM 729 C CA . HIS A 1 97 ? -12.283 10.663 -3.064 1.00 74.56 97 HIS A CA 1
ATOM 730 C C . HIS A 1 97 ? -10.806 10.888 -2.660 1.00 74.56 97 HIS A C 1
ATOM 732 O O . HIS A 1 97 ? -10.433 11.977 -2.227 1.00 74.56 97 HIS A O 1
ATOM 738 N N . SER A 1 98 ? -9.955 9.857 -2.788 1.00 62.06 98 SER A N 1
ATOM 739 C CA . SER A 1 98 ? -8.543 9.857 -2.386 1.00 62.06 98 SER A CA 1
ATOM 740 C C . SER A 1 98 ? -7.781 11.065 -2.935 1.00 62.06 98 SER A C 1
ATOM 742 O O . SER A 1 98 ? -7.767 11.287 -4.145 1.00 62.06 98 SER A O 1
ATOM 744 N N . GLY A 1 99 ? -7.118 11.798 -2.034 1.00 62.38 99 GLY A N 1
ATOM 745 C CA . GLY A 1 99 ? -6.378 13.034 -2.319 1.00 62.38 99 GLY A CA 1
ATOM 746 C C . GLY A 1 99 ? -6.661 14.168 -1.325 1.00 62.38 99 GLY A C 1
ATOM 747 O O . GLY A 1 99 ? -5.853 15.084 -1.228 1.00 62.38 99 GLY A O 1
ATOM 748 N N . GLY A 1 100 ? -7.766 14.094 -0.568 1.00 68.00 100 GLY A N 1
ATOM 749 C CA . GLY A 1 100 ? -8.140 15.116 0.423 1.00 68.00 100 GLY A CA 1
ATOM 750 C C . GLY A 1 100 ? -7.367 15.063 1.748 1.00 68.00 100 GLY A C 1
ATOM 751 O O . GLY A 1 100 ? -7.192 16.096 2.382 1.00 68.00 100 GLY A O 1
ATOM 752 N N . GLU A 1 101 ? -6.876 13.888 2.158 1.00 74.38 101 GLU A N 1
ATOM 753 C CA . GLU A 1 101 ? -6.186 13.687 3.442 1.00 74.38 101 GLU A CA 1
ATOM 754 C C . GLU A 1 101 ? -5.075 12.631 3.330 1.00 74.38 101 GLU A C 1
ATOM 756 O O . GLU A 1 101 ? -5.161 11.688 2.536 1.00 74.38 101 GLU A O 1
ATOM 761 N N . VAL A 1 102 ? -4.028 12.775 4.148 1.00 83.06 102 VAL A N 1
ATOM 762 C CA . VAL A 1 102 ? -2.921 11.811 4.248 1.00 83.06 102 VAL A CA 1
ATOM 763 C C . VAL A 1 102 ? -3.271 10.728 5.264 1.00 83.06 102 VAL A C 1
ATOM 765 O O . VAL A 1 102 ? -3.511 11.018 6.432 1.00 83.06 102 VAL A O 1
ATOM 768 N N . GLY A 1 103 ? -3.232 9.465 4.839 1.00 87.06 103 GLY A N 1
ATOM 769 C CA . GLY A 1 103 ? -3.387 8.310 5.722 1.00 87.06 103 GLY A CA 1
ATOM 770 C C . GLY A 1 103 ? -4.414 7.298 5.226 1.00 87.06 103 GLY A C 1
ATOM 771 O O . GLY A 1 103 ? -4.879 7.333 4.088 1.00 87.06 103 GLY A O 1
ATOM 772 N N . SER A 1 104 ? -4.740 6.348 6.097 1.00 88.31 104 SER A N 1
ATOM 773 C CA . SER A 1 104 ? -5.681 5.265 5.816 1.00 88.31 104 SER A CA 1
ATOM 774 C C . SER A 1 104 ? -7.095 5.607 6.27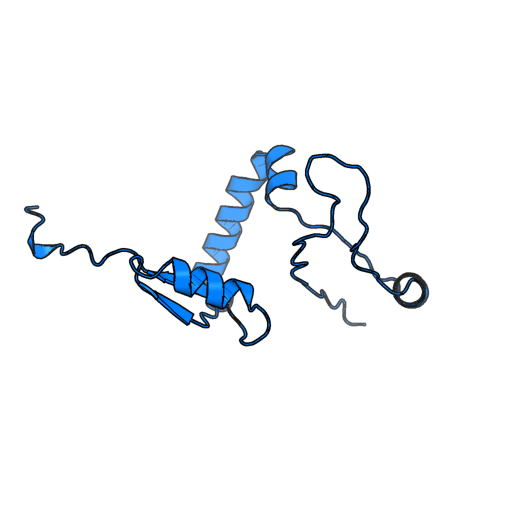7 1.00 88.31 104 SER A C 1
ATOM 776 O O . SER A 1 104 ? -7.282 6.135 7.372 1.00 88.31 104 SER A O 1
ATOM 778 N N . THR A 1 105 ? -8.091 5.221 5.481 1.00 91.44 105 THR A N 1
ATOM 779 C CA . THR A 1 105 ? -9.481 5.074 5.932 1.00 91.44 105 THR A CA 1
ATOM 780 C C . THR A 1 105 ? -9.653 3.679 6.515 1.00 91.44 105 THR A C 1
ATOM 782 O O . THR A 1 105 ? -9.407 2.694 5.813 1.00 91.44 105 THR A O 1
ATOM 785 N N . VAL A 1 106 ? -10.060 3.584 7.779 1.00 93.12 106 VAL A N 1
ATOM 786 C CA . VAL A 1 106 ? -10.244 2.305 8.475 1.00 93.12 106 VAL A CA 1
ATOM 787 C C . VAL A 1 106 ? -11.700 2.096 8.863 1.00 93.12 106 VAL A C 1
ATOM 789 O O . VAL A 1 106 ? -12.410 3.033 9.230 1.00 93.12 106 VAL A O 1
ATOM 792 N N . VAL A 1 107 ? -12.131 0.842 8.794 1.00 94.50 107 VAL A N 1
ATOM 793 C CA . VAL A 1 107 ? -13.444 0.406 9.264 1.00 94.50 107 VAL A CA 1
ATOM 794 C C . VAL A 1 107 ? -13.226 -0.422 10.519 1.00 94.50 107 VAL A C 1
ATOM 796 O O . VAL A 1 107 ? -12.471 -1.393 10.501 1.00 94.50 107 VAL A O 1
ATOM 799 N N . LEU A 1 108 ? -13.842 0.000 11.614 1.00 93.88 108 LEU A N 1
ATOM 800 C CA . LEU A 1 108 ? -13.746 -0.674 12.899 1.00 93.88 108 LEU A CA 1
ATOM 801 C C . LEU A 1 108 ? -14.668 -1.901 12.908 1.00 93.88 108 LEU A C 1
ATOM 803 O O . LEU A 1 108 ? -15.764 -1.831 12.341 1.00 93.88 108 LEU A O 1
ATOM 807 N N . PRO A 1 109 ? -14.257 -3.012 13.545 1.00 89.44 109 PRO A N 1
ATOM 808 C CA . PRO A 1 109 ? -15.134 -4.162 13.733 1.00 89.44 109 PRO A CA 1
ATOM 809 C C . PRO A 1 109 ? -16.387 -3.759 14.531 1.00 89.44 109 PRO A C 1
ATOM 811 O O . PRO A 1 109 ? -16.375 -2.729 15.214 1.00 89.44 109 PRO A O 1
ATOM 814 N N . PRO A 1 110 ? -17.479 -4.544 14.466 1.00 86.62 110 PRO A N 1
ATOM 815 C CA . PRO A 1 110 ? -18.617 -4.313 15.343 1.00 86.62 110 PRO A CA 1
ATOM 816 C C . PRO A 1 110 ? -18.136 -4.398 16.793 1.00 86.62 110 PRO A C 1
ATOM 818 O O . PRO A 1 110 ? -17.269 -5.217 17.110 1.00 86.62 110 PRO A O 1
ATOM 821 N N . ALA A 1 111 ? -18.678 -3.547 17.664 1.00 77.12 111 ALA A N 1
ATOM 822 C CA . ALA A 1 111 ? -18.434 -3.675 19.091 1.00 77.12 111 ALA A CA 1
ATOM 823 C C . ALA A 1 111 ? -18.952 -5.052 19.525 1.00 77.12 111 ALA A C 1
ATOM 825 O O . ALA A 1 111 ? -20.156 -5.297 19.545 1.00 77.12 111 ALA A O 1
ATOM 826 N N . LEU A 1 112 ? -18.028 -5.974 19.783 1.00 66.00 112 LEU A N 1
ATOM 827 C CA . LEU A 1 112 ? -18.345 -7.242 20.413 1.00 66.00 112 LEU A CA 1
ATOM 828 C C . LEU A 1 112 ? -18.544 -6.940 21.891 1.00 66.00 112 LEU A C 1
ATOM 830 O O . LEU A 1 112 ? -17.587 -6.625 22.598 1.00 66.00 112 LEU A O 1
ATOM 834 N N . ASP A 1 113 ? -19.795 -6.984 22.334 1.00 65.25 113 ASP A N 1
ATOM 835 C CA . ASP A 1 113 ? -20.102 -6.949 23.752 1.00 65.25 113 ASP A CA 1
ATOM 836 C C . ASP A 1 113 ? -19.654 -8.273 24.383 1.00 65.25 113 ASP A C 1
ATOM 838 O O . ASP A 1 113 ? -20.319 -9.307 24.286 1.00 65.25 113 ASP A O 1
ATOM 842 N N . LEU A 1 114 ? -18.473 -8.244 24.996 1.00 65.44 114 LEU A N 1
ATOM 843 C CA . LEU A 1 114 ? -17.907 -9.394 25.692 1.00 65.44 114 LEU A CA 1
ATOM 844 C C . LEU A 1 114 ? -18.634 -9.689 27.014 1.00 65.44 114 LEU A C 1
ATOM 846 O O . LEU A 1 114 ? -18.398 -10.749 27.584 1.00 65.44 114 LEU A O 1
ATOM 850 N N . SER A 1 115 ? -19.552 -8.830 27.482 1.00 65.75 115 SER A N 1
ATOM 851 C CA . SER A 1 115 ? -20.338 -9.094 28.699 1.00 65.75 115 SER A CA 1
ATOM 852 C C . SER A 1 115 ? -21.331 -10.254 28.539 1.00 65.75 115 SER A C 1
ATOM 854 O O . SER A 1 115 ? -21.707 -10.887 29.523 1.00 65.75 115 SER A O 1
ATOM 856 N N . ALA A 1 116 ? -21.702 -10.593 27.299 1.00 58.16 116 ALA A N 1
ATOM 857 C CA . ALA A 1 116 ? -22.532 -11.754 26.980 1.00 58.16 116 ALA A CA 1
ATOM 858 C C . ALA A 1 116 ? -21.722 -13.054 26.796 1.00 58.16 116 ALA A C 1
ATOM 860 O O . ALA A 1 116 ? -22.304 -14.136 26.672 1.00 58.16 116 ALA A O 1
ATOM 861 N N . SER A 1 117 ? -20.387 -12.975 26.773 1.00 55.81 117 SER A N 1
ATOM 862 C CA . SER A 1 117 ? -19.527 -14.153 26.667 1.00 55.81 117 SER A CA 1
ATOM 863 C C . SER A 1 117 ? -19.343 -14.763 28.053 1.00 55.81 117 SER A C 1
ATOM 865 O O . SER A 1 117 ? -18.501 -14.323 28.829 1.00 55.81 117 SER A O 1
ATOM 867 N N . LYS A 1 118 ? -20.147 -15.784 28.368 1.00 52.59 118 LYS A N 1
ATOM 868 C CA . LYS A 1 118 ? -19.864 -16.694 29.484 1.00 52.59 118 LYS A CA 1
ATOM 869 C C . LYS A 1 118 ? -18.586 -17.476 29.157 1.00 52.59 118 LYS A C 1
ATOM 871 O O . LYS A 1 118 ? -18.659 -18.494 28.470 1.00 52.59 118 LYS A O 1
ATOM 876 N N . LEU A 1 119 ? -17.442 -16.958 29.594 1.00 45.84 119 LEU A N 1
ATOM 877 C CA . LEU A 1 119 ? -16.227 -17.736 29.836 1.00 45.84 119 LEU A CA 1
ATOM 878 C C . LEU A 1 119 ? -16.208 -18.169 31.300 1.00 45.84 119 LEU A C 1
ATOM 880 O O . LEU A 1 119 ? -16.576 -17.331 32.154 1.00 45.84 119 LEU A O 1
#

Sequence (119 aa):
GGRLLIVGWAATPNVARGKGQRGAPNANKVPTNLVMMKGLHIIGCPAVISTTFDKSIVPRRLKDLHEWTHSGRLPPPTVASRFPLSDVKSALRARMHSGGEVGSTVVLPPALDLSASKL